Protein AF-A0A349GQT9-F1 (afdb_monomer)

Structure (mmCIF, N/CA/C/O backbone):
data_AF-A0A349GQT9-F1
#
_entry.id   AF-A0A349GQT9-F1
#
loop_
_atom_site.group_PDB
_atom_site.id
_atom_site.type_symbol
_atom_site.label_atom_id
_atom_site.label_alt_id
_atom_site.label_comp_id
_atom_site.label_asym_id
_atom_site.label_entity_id
_atom_site.label_seq_id
_atom_site.pdbx_PDB_ins_code
_atom_site.Cartn_x
_atom_site.Cartn_y
_atom_site.Cartn_z
_atom_site.occupancy
_atom_site.B_iso_or_equiv
_atom_site.auth_seq_id
_atom_site.auth_comp_id
_atom_site.auth_asym_id
_atom_site.auth_atom_id
_atom_site.pdbx_PDB_model_num
ATOM 1 N N . MET A 1 1 ? -12.398 -0.924 13.351 1.00 85.12 1 MET A N 1
ATOM 2 C CA . MET A 1 1 ? -11.383 -0.027 12.772 1.00 85.12 1 MET A CA 1
ATOM 3 C C . MET A 1 1 ? -10.922 0.880 13.892 1.00 85.12 1 MET A C 1
ATOM 5 O O . MET A 1 1 ? -11.747 1.622 14.404 1.00 85.12 1 MET A O 1
ATOM 9 N N . GLU A 1 2 ? -9.653 0.790 14.273 1.00 95.06 2 GLU A N 1
ATOM 10 C CA . GLU A 1 2 ? -9.037 1.670 15.270 1.00 95.06 2 GLU A CA 1
ATOM 11 C C . GLU A 1 2 ? -8.166 2.719 14.568 1.00 95.06 2 GLU A C 1
ATOM 13 O O . GLU A 1 2 ? -7.520 2.424 13.557 1.00 95.06 2 GLU A O 1
ATOM 18 N N . LYS A 1 3 ? -8.150 3.946 15.097 1.00 95.56 3 LYS A N 1
ATOM 19 C CA . LYS A 1 3 ? -7.284 5.038 14.635 1.00 95.56 3 LYS A CA 1
ATOM 20 C C . LYS A 1 3 ? -6.547 5.627 15.833 1.00 95.56 3 LYS A C 1
ATOM 22 O O . LYS A 1 3 ? -7.181 6.142 16.749 1.00 95.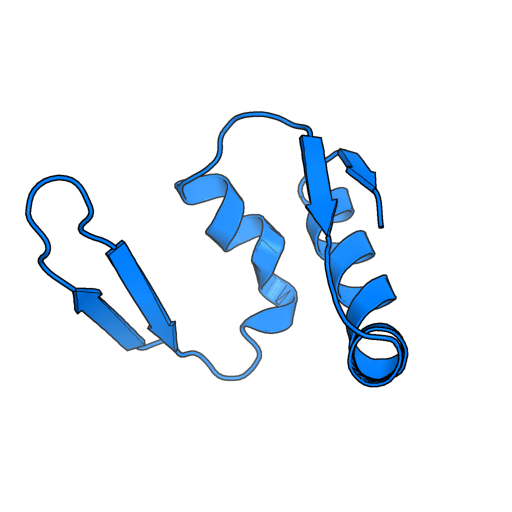56 3 LYS A O 1
ATOM 27 N N . LEU A 1 4 ? -5.220 5.610 15.780 1.00 97.19 4 LEU A N 1
ATOM 28 C CA . LEU A 1 4 ? -4.357 6.257 16.763 1.00 97.19 4 LEU A CA 1
ATOM 29 C C . LEU A 1 4 ? -3.718 7.497 16.137 1.00 97.19 4 LEU A C 1
ATOM 31 O O . LEU A 1 4 ? -3.005 7.386 15.143 1.00 97.19 4 LEU A O 1
ATOM 35 N N . HIS A 1 5 ? -3.979 8.666 16.715 1.00 96.19 5 HIS A N 1
ATOM 36 C CA . HIS A 1 5 ? -3.383 9.922 16.271 1.00 96.19 5 HIS A CA 1
ATOM 37 C C . HIS A 1 5 ? -2.074 10.188 17.021 1.00 96.19 5 HIS A C 1
ATOM 39 O O . HIS A 1 5 ? -2.071 10.245 18.251 1.00 96.19 5 HIS A O 1
ATOM 45 N N . ILE A 1 6 ? -0.974 10.363 16.288 1.00 97.06 6 ILE A N 1
ATOM 46 C CA . ILE A 1 6 ? 0.340 10.697 16.839 1.00 97.06 6 ILE A CA 1
ATOM 47 C C . ILE A 1 6 ? 0.594 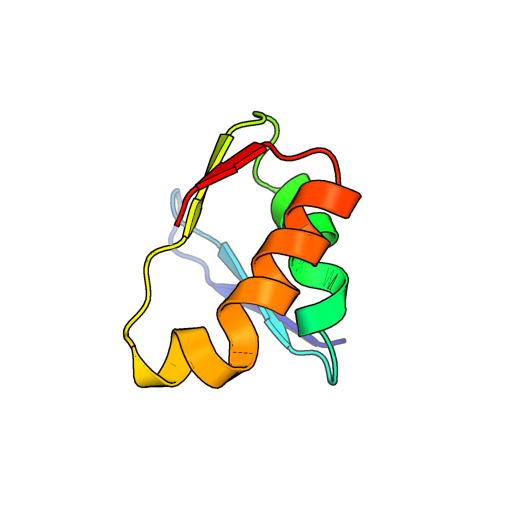12.186 16.615 1.00 97.06 6 ILE A C 1
ATOM 49 O O . ILE A 1 6 ? 0.709 12.632 15.473 1.00 97.06 6 ILE A O 1
ATOM 53 N N . ASN A 1 7 ? 0.691 12.942 17.708 1.00 95.69 7 ASN A N 1
ATOM 54 C CA . ASN A 1 7 ? 0.948 14.377 17.671 1.00 95.69 7 ASN A CA 1
ATOM 55 C C . ASN A 1 7 ? 2.459 14.654 17.633 1.00 95.69 7 ASN A C 1
ATOM 57 O O . ASN A 1 7 ? 3.162 14.395 18.608 1.00 95.69 7 ASN A O 1
ATOM 61 N N . LEU A 1 8 ? 2.938 15.180 16.506 1.00 95.69 8 LEU A N 1
ATOM 62 C CA . LEU A 1 8 ? 4.320 15.618 16.267 1.00 95.69 8 LEU A CA 1
ATOM 63 C C . LEU A 1 8 ? 4.326 17.022 15.644 1.00 95.69 8 LEU A C 1
ATOM 65 O O . LEU A 1 8 ? 5.118 17.298 14.740 1.00 95.69 8 LEU A O 1
ATOM 69 N N . GLU A 1 9 ? 3.382 17.871 16.066 1.00 92.50 9 GLU A N 1
ATOM 70 C CA . GLU A 1 9 ? 3.153 19.208 15.509 1.00 92.50 9 GLU A CA 1
ATOM 71 C C . GLU A 1 9 ? 2.922 19.132 13.987 1.00 92.50 9 GLU A C 1
ATOM 73 O O . GLU A 1 9 ? 1.947 18.519 13.539 1.00 92.50 9 GLU A O 1
ATOM 78 N N . GLU A 1 10 ? 3.829 19.682 13.177 1.00 91.56 10 GLU A N 1
ATOM 79 C CA . GLU A 1 10 ? 3.728 19.717 11.712 1.00 91.56 10 GLU A CA 1
ATOM 80 C C . GLU A 1 10 ? 3.796 18.335 11.042 1.00 91.56 10 GLU A C 1
ATOM 82 O O . GLU A 1 10 ? 3.391 18.184 9.889 1.00 91.56 10 GLU A O 1
ATOM 87 N N . LYS A 1 11 ? 4.305 17.312 11.741 1.00 92.69 11 LYS A N 1
ATOM 88 C CA . LYS A 1 11 ? 4.488 15.951 11.201 1.00 92.69 11 LYS A CA 1
ATOM 89 C C . LYS A 1 11 ? 3.538 14.928 11.811 1.00 92.69 11 LYS A C 1
A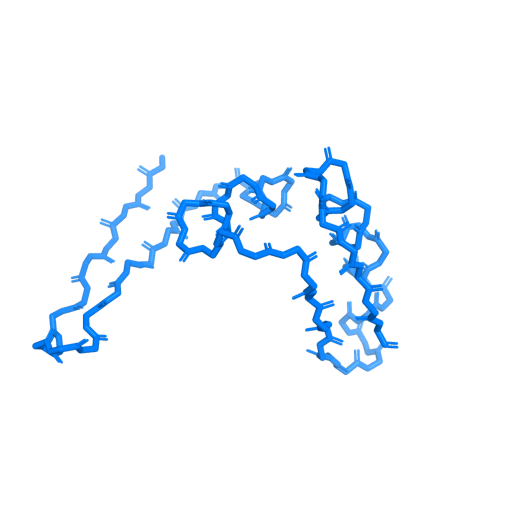TOM 91 O O . LYS A 1 11 ? 3.819 13.732 11.773 1.00 92.69 11 LYS A O 1
ATOM 96 N N . SER A 1 12 ? 2.437 15.389 12.393 1.00 95.50 12 SER A N 1
ATOM 97 C CA . SER A 1 12 ? 1.431 14.514 12.991 1.00 95.50 12 SER A CA 1
ATOM 98 C C . SER A 1 12 ? 0.817 13.568 11.952 1.00 95.50 12 SER A C 1
ATOM 100 O O . SER A 1 12 ? 0.567 13.961 10.811 1.00 95.50 12 SER A O 1
ATOM 102 N N . TYR A 1 13 ? 0.561 12.318 12.336 1.00 94.81 13 TYR A N 1
ATOM 103 C CA . TYR A 1 13 ? -0.017 11.305 11.447 1.00 94.81 13 TYR A CA 1
ATOM 104 C C . TYR A 1 13 ? -0.927 10.332 12.195 1.00 94.81 13 TYR A C 1
ATOM 106 O O . TYR A 1 13 ? -0.882 10.208 13.419 1.00 94.81 13 TYR A O 1
ATOM 114 N N . ASP A 1 14 ? -1.757 9.625 11.432 1.00 95.06 14 ASP A N 1
ATOM 115 C CA . ASP A 1 14 ? -2.668 8.612 11.950 1.00 95.06 14 ASP A CA 1
ATOM 116 C C . ASP A 1 14 ? -2.142 7.206 11.650 1.00 95.06 14 ASP A C 1
ATOM 118 O O . ASP A 1 14 ? -1.744 6.907 10.523 1.00 95.06 14 ASP A O 1
ATOM 122 N N . ILE A 1 15 ? -2.212 6.321 12.642 1.00 95.81 15 ILE A N 1
ATOM 123 C CA . ILE A 1 15 ? -2.019 4.879 12.477 1.00 95.81 15 ILE A CA 1
ATOM 124 C C . ILE A 1 15 ? -3.402 4.228 12.431 1.00 95.81 15 ILE A C 1
ATOM 126 O O . ILE A 1 15 ? -4.172 4.319 13.388 1.00 95.81 15 ILE A O 1
ATOM 130 N N . PHE A 1 16 ? -3.717 3.566 11.318 1.00 95.25 16 PHE A N 1
ATOM 131 C CA . PHE A 1 16 ? -4.968 2.830 11.137 1.00 95.25 16 PHE A CA 1
ATOM 132 C C . PHE A 1 16 ? -4.746 1.339 11.392 1.00 95.25 16 PHE A C 1
ATOM 134 O O . PHE A 1 16 ? -3.864 0.733 10.785 1.00 95.25 16 PHE A O 1
ATOM 141 N N . ILE A 1 17 ? -5.561 0.741 12.264 1.00 95.75 17 ILE A N 1
ATOM 142 C CA . ILE A 1 17 ? -5.476 -0.679 12.620 1.00 95.75 17 ILE A CA 1
ATOM 143 C C . ILE A 1 17 ? -6.829 -1.333 12.353 1.00 95.75 17 ILE A C 1
ATOM 145 O O . ILE A 1 17 ? -7.842 -1.042 12.995 1.00 95.75 17 ILE A O 1
ATOM 149 N N . GLU A 1 18 ? -6.854 -2.232 11.376 1.00 95.88 18 GLU A N 1
ATOM 150 C CA . GLU A 1 18 ? -8.060 -2.950 10.984 1.00 95.88 18 GLU A CA 1
ATOM 151 C C . GLU A 1 18 ? -7.712 -4.315 10.384 1.00 95.88 18 GLU A C 1
ATOM 153 O O . GLU A 1 18 ? -6.775 -4.463 9.594 1.00 95.88 18 GLU A O 1
ATOM 158 N N . LYS A 1 19 ? -8.475 -5.345 10.763 1.00 96.62 19 LYS A N 1
ATOM 159 C CA . LYS A 1 19 ? -8.317 -6.686 10.199 1.00 96.62 19 LYS A CA 1
ATOM 160 C C . LYS A 1 19 ? 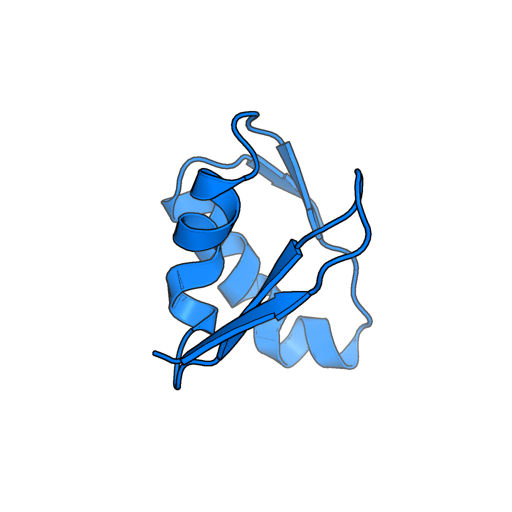-8.664 -6.642 8.711 1.00 96.62 19 LYS A C 1
ATOM 162 O O . LYS A 1 19 ? -9.784 -6.308 8.352 1.00 96.62 19 LYS A O 1
ATOM 167 N N . GLY A 1 20 ? -7.714 -7.022 7.860 1.00 94.88 20 GLY A N 1
ATOM 168 C CA . GLY A 1 20 ? -7.907 -7.008 6.408 1.00 94.88 20 GLY A CA 1
ATOM 169 C C . GLY A 1 20 ? -7.649 -5.656 5.738 1.00 94.88 20 GLY A C 1
ATOM 170 O O . GLY A 1 20 ? -7.840 -5.562 4.533 1.00 94.88 20 GLY A O 1
ATOM 171 N N . ILE A 1 21 ? -7.130 -4.649 6.457 1.00 95.44 21 ILE A N 1
ATOM 172 C CA . ILE A 1 21 ? -6.861 -3.297 5.919 1.00 95.44 21 ILE A CA 1
ATOM 173 C C . ILE A 1 21 ? -6.019 -3.284 4.633 1.00 95.44 21 ILE A C 1
ATOM 175 O O . ILE A 1 21 ? -6.113 -2.363 3.827 1.00 95.44 21 ILE A O 1
ATOM 179 N N . PHE A 1 22 ? -5.222 -4.331 4.408 1.00 95.19 22 PHE A N 1
ATOM 180 C CA . PHE A 1 22 ? -4.374 -4.467 3.229 1.00 95.19 22 PHE A CA 1
ATOM 181 C C . PHE A 1 22 ? -5.153 -4.442 1.900 1.00 95.19 22 PHE A C 1
ATOM 183 O O . PHE A 1 22 ? -4.612 -4.016 0.886 1.00 95.19 22 PHE A O 1
ATOM 190 N N . SER A 1 23 ? -6.419 -4.878 1.875 1.00 93.94 23 SER A N 1
ATOM 191 C CA . SER A 1 23 ? -7.258 -4.793 0.666 1.00 93.94 23 SER A CA 1
ATOM 192 C C . SER A 1 23 ? -7.819 -3.395 0.401 1.00 93.94 23 SER A C 1
ATOM 194 O O . SER A 1 23 ? -8.494 -3.199 -0.599 1.00 93.94 23 SER A O 1
ATOM 196 N N . GLU A 1 24 ? -7.553 -2.425 1.272 1.00 94.69 24 GLU A N 1
ATOM 197 C CA . GLU A 1 24 ? -8.082 -1.061 1.189 1.00 94.69 24 GLU A CA 1
ATOM 198 C C . GLU A 1 24 ? -6.952 -0.014 1.142 1.00 94.69 24 GLU A C 1
ATOM 200 O O . GLU A 1 24 ? -7.198 1.182 1.307 1.00 94.69 24 GLU A O 1
ATOM 205 N N . VAL A 1 25 ? -5.697 -0.429 0.936 1.00 95.31 25 VAL A N 1
ATOM 206 C CA . VAL A 1 25 ? -4.517 0.450 1.024 1.00 95.31 25 VAL A CA 1
ATOM 207 C C . VAL A 1 25 ? -4.630 1.660 0.096 1.00 95.31 25 VAL A C 1
ATOM 209 O O . VAL A 1 25 ? -4.436 2.790 0.550 1.00 95.31 25 VAL A O 1
ATOM 212 N N . GLY A 1 26 ? -5.022 1.463 -1.164 1.00 95.06 26 GLY A N 1
ATOM 213 C CA . GLY A 1 26 ? -5.222 2.548 -2.126 1.00 95.06 26 GLY A CA 1
ATOM 214 C C . GLY A 1 26 ? -6.248 3.577 -1.649 1.00 95.06 26 GLY A C 1
ATOM 215 O O . GLY A 1 26 ? -6.007 4.783 -1.730 1.00 95.06 26 GLY A O 1
ATOM 216 N N . LYS A 1 27 ? -7.351 3.127 -1.040 1.00 94.38 27 LYS A N 1
ATOM 217 C CA . LYS A 1 27 ? -8.373 4.005 -0.453 1.00 94.38 27 LYS A CA 1
ATOM 218 C C . LYS A 1 27 ? -7.815 4.841 0.694 1.00 94.38 27 LYS A C 1
ATOM 220 O O . LYS A 1 27 ? -8.111 6.035 0.751 1.00 94.38 27 LYS A O 1
ATOM 225 N N . TYR A 1 28 ? -7.015 4.273 1.598 1.00 94.75 28 TYR A N 1
ATOM 226 C CA . TYR A 1 28 ? -6.404 5.055 2.683 1.00 94.75 28 TYR A CA 1
ATOM 227 C C . TYR A 1 28 ? -5.361 6.042 2.158 1.00 94.75 28 TYR A C 1
ATOM 229 O O . TYR A 1 28 ? -5.388 7.208 2.550 1.00 94.75 28 TYR A O 1
ATOM 237 N N . ILE A 1 29 ? -4.512 5.624 1.216 1.00 95.38 29 ILE A N 1
ATOM 238 C CA . ILE A 1 29 ? -3.517 6.505 0.594 1.00 95.38 29 ILE A CA 1
ATOM 239 C C . ILE A 1 29 ? -4.199 7.672 -0.129 1.00 95.38 29 ILE A C 1
ATOM 241 O O . ILE A 1 29 ? -3.756 8.810 0.011 1.00 95.38 29 ILE A O 1
ATOM 245 N N . SER A 1 30 ? -5.338 7.447 -0.790 1.00 94.00 30 SE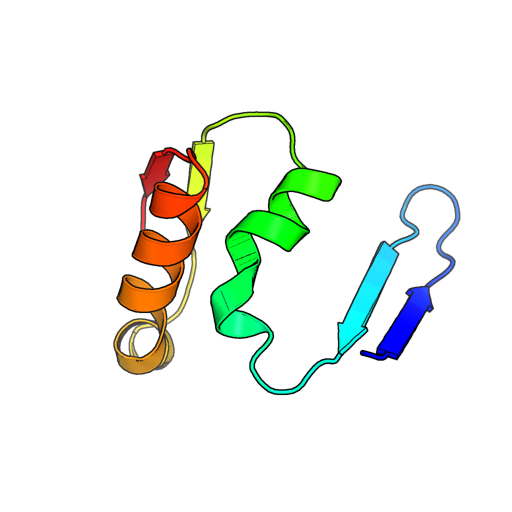R A N 1
ATOM 246 C CA . SER A 1 30 ? -6.095 8.508 -1.473 1.00 94.00 30 SER A CA 1
ATOM 247 C C . SER A 1 30 ? -6.591 9.626 -0.575 1.00 94.00 30 SER A C 1
ATOM 249 O O . SER A 1 30 ? -6.831 10.740 -1.049 1.00 94.00 30 SER A O 1
ATOM 251 N N . LYS A 1 31 ? -6.697 9.390 0.734 1.00 93.06 31 LYS A N 1
ATOM 252 C CA . LYS A 1 31 ? -7.064 10.433 1.694 1.00 93.06 31 LYS A CA 1
ATOM 253 C C . LYS A 1 31 ? -5.930 11.440 1.885 1.00 93.06 31 LYS A C 1
ATOM 255 O O . LYS A 1 31 ? -6.224 12.625 2.011 1.00 93.06 31 LYS A O 1
ATOM 260 N N . VAL A 1 32 ? -4.674 10.992 1.821 1.00 92.56 32 VAL A N 1
ATOM 261 C CA . VAL A 1 32 ? -3.478 11.794 2.144 1.00 92.56 32 V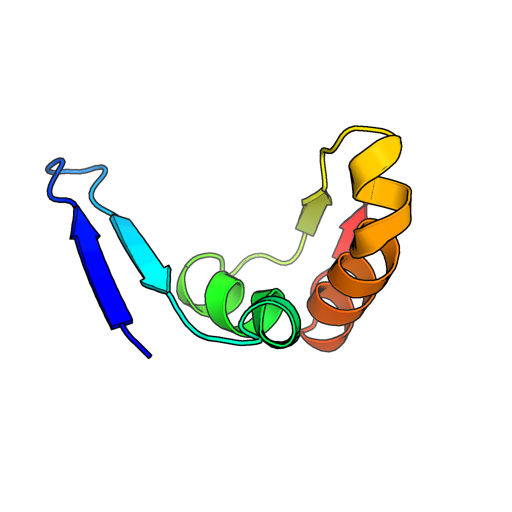AL A CA 1
ATOM 262 C C . VAL A 1 32 ? -2.643 12.182 0.918 1.00 92.56 32 VAL A C 1
ATOM 264 O O . VAL A 1 32 ? -1.989 13.220 0.925 1.00 92.56 32 VAL A O 1
ATOM 267 N N . TYR A 1 33 ? -2.690 11.401 -0.164 1.00 94.56 33 TYR A N 1
ATOM 268 C CA . TYR A 1 33 ? -1.908 11.617 -1.379 1.00 94.56 33 TYR A CA 1
ATOM 269 C C . TYR A 1 33 ? -2.816 11.732 -2.608 1.00 94.56 33 TYR A C 1
ATOM 271 O O . TYR A 1 33 ? -3.463 10.772 -3.027 1.00 94.56 33 TYR A O 1
ATOM 279 N N . LYS A 1 34 ? -2.858 12.934 -3.196 1.00 90.88 34 LYS A N 1
ATOM 280 C CA . LYS A 1 34 ? -3.776 13.297 -4.297 1.00 90.88 34 LYS A CA 1
ATOM 281 C C . LYS A 1 34 ? -3.151 13.256 -5.697 1.00 90.88 34 LYS A C 1
ATOM 283 O O . LYS A 1 34 ? -3.844 13.479 -6.685 1.00 90.88 34 LYS A O 1
ATOM 288 N N . LYS A 1 35 ? -1.842 13.017 -5.799 1.00 92.88 35 LYS A N 1
ATOM 289 C CA . LYS A 1 35 ? -1.152 12.827 -7.089 1.00 92.88 35 LYS A CA 1
ATOM 290 C C . LYS A 1 35 ? -1.323 11.372 -7.554 1.00 92.88 35 LYS A C 1
ATOM 292 O O . LYS A 1 35 ? -1.970 10.589 -6.878 1.00 92.88 35 LYS A O 1
ATOM 297 N N . LYS A 1 36 ? -0.754 11.006 -8.710 1.00 92.25 36 LYS A N 1
ATOM 298 C CA . LYS A 1 36 ? -1.027 9.707 -9.356 1.00 92.25 36 LYS A CA 1
ATOM 299 C C . LYS A 1 36 ? 0.091 8.666 -9.292 1.00 92.25 36 LYS A C 1
ATOM 301 O O . LYS A 1 36 ? -0.196 7.509 -9.549 1.00 92.25 36 LYS A O 1
ATOM 306 N N . LYS A 1 37 ? 1.342 9.033 -9.000 1.00 97.19 37 LYS A N 1
ATOM 307 C CA . LYS A 1 37 ? 2.489 8.112 -9.121 1.00 97.19 37 LYS A CA 1
ATOM 308 C C . LYS A 1 37 ? 2.962 7.622 -7.758 1.00 97.19 37 LYS A C 1
ATOM 310 O O . LYS A 1 37 ? 3.227 8.445 -6.887 1.00 97.19 37 LYS A O 1
ATOM 315 N N . ILE A 1 38 ? 3.104 6.311 -7.598 1.00 96.94 38 ILE A N 1
ATOM 316 C CA . ILE A 1 38 ? 3.594 5.673 -6.371 1.00 96.94 38 ILE A CA 1
ATOM 317 C C . ILE A 1 38 ? 4.696 4.679 -6.745 1.00 96.94 38 ILE A C 1
ATOM 319 O O . ILE A 1 38 ? 4.560 3.949 -7.721 1.00 96.94 38 ILE A O 1
ATOM 323 N N . VAL A 1 39 ? 5.779 4.654 -5.969 1.00 97.44 39 VAL A N 1
ATOM 324 C CA . VAL A 1 39 ? 6.824 3.626 -6.067 1.00 97.44 39 VAL A CA 1
ATOM 325 C C . VAL A 1 39 ? 6.755 2.770 -4.808 1.00 97.44 39 VAL A C 1
ATOM 327 O O . VAL A 1 39 ? 6.722 3.313 -3.703 1.00 97.44 39 VAL A O 1
ATOM 330 N N . VAL A 1 40 ? 6.700 1.451 -4.973 1.00 96.88 40 VAL A N 1
ATOM 331 C CA . VAL A 1 40 ? 6.703 0.477 -3.879 1.00 96.88 40 VAL A CA 1
ATOM 332 C C . VAL A 1 40 ? 8.132 -0.008 -3.668 1.00 96.88 40 VAL A C 1
ATOM 334 O O . VAL A 1 40 ? 8.770 -0.467 -4.603 1.00 96.88 40 VAL A O 1
ATOM 337 N N . VAL A 1 41 ? 8.631 0.087 -2.435 1.00 97.62 41 VAL A N 1
ATOM 338 C CA . VAL A 1 41 ? 9.965 -0.401 -2.057 1.00 97.62 41 VAL A CA 1
ATOM 339 C C . VAL A 1 41 ? 9.798 -1.445 -0.960 1.00 97.62 41 VAL A C 1
ATOM 341 O O . VAL A 1 41 ? 9.184 -1.168 0.070 1.00 97.62 41 VAL A O 1
ATOM 344 N N . THR A 1 42 ? 10.319 -2.649 -1.183 1.00 97.44 42 THR A N 1
ATOM 345 C CA . THR A 1 42 ? 10.231 -3.768 -0.236 1.00 97.44 42 THR A CA 1
ATOM 346 C C . THR A 1 42 ? 11.359 -4.778 -0.475 1.00 97.44 42 THR A C 1
ATOM 348 O O . THR A 1 42 ? 12.077 -4.679 -1.470 1.00 97.44 42 THR A O 1
ATOM 351 N N . ASP A 1 43 ? 11.547 -5.730 0.439 1.00 98.06 43 ASP A N 1
ATOM 352 C CA . ASP A 1 43 ? 12.490 -6.834 0.252 1.00 98.06 43 ASP A CA 1
ATOM 353 C C . ASP A 1 43 ? 11.856 -8.015 -0.504 1.00 98.06 43 ASP A C 1
ATOM 355 O O . ASP A 1 43 ? 10.638 -8.117 -0.661 1.00 98.06 43 ASP A O 1
ATOM 359 N N . THR A 1 44 ? 12.693 -8.946 -0.957 1.00 98.19 44 THR A N 1
ATOM 360 C CA . THR A 1 44 ? 12.273 -10.075 -1.799 1.00 98.19 44 THR A CA 1
ATOM 361 C C . THR A 1 44 ? 11.323 -11.053 -1.106 1.00 98.19 44 THR A C 1
ATOM 363 O O . THR A 1 44 ? 10.503 -11.686 -1.775 1.00 98.19 44 THR A O 1
ATOM 366 N N . ASN A 1 45 ? 11.388 -11.192 0.221 1.00 98.19 45 ASN A N 1
ATOM 367 C CA . ASN A 1 45 ? 10.507 -12.099 0.955 1.00 98.19 45 ASN A CA 1
ATOM 368 C C . ASN A 1 45 ? 9.101 -1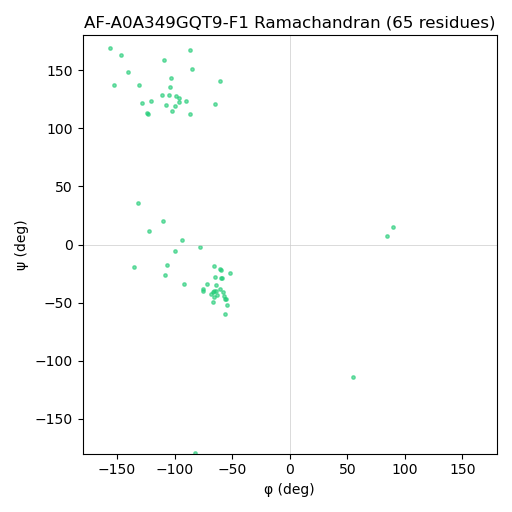1.512 1.080 1.00 98.19 45 ASN A C 1
ATOM 370 O O . ASN A 1 45 ? 8.116 -12.240 0.938 1.00 98.19 45 ASN A O 1
ATOM 374 N N . VAL A 1 46 ? 9.010 -10.205 1.331 1.00 97.81 46 VAL A N 1
ATOM 375 C CA . VAL A 1 46 ? 7.739 -9.488 1.479 1.00 97.81 46 VAL A CA 1
ATOM 376 C C . VAL A 1 46 ? 7.072 -9.261 0.120 1.00 97.81 46 VAL A C 1
ATOM 378 O O . VAL A 1 46 ? 5.856 -9.451 0.023 1.00 97.81 46 VAL A O 1
ATOM 381 N N . ASP A 1 47 ? 7.839 -8.966 -0.942 1.00 97.94 47 ASP A N 1
ATOM 382 C CA . ASP A 1 47 ? 7.302 -8.828 -2.309 1.00 97.94 47 ASP A CA 1
ATOM 383 C C . ASP A 1 47 ? 6.530 -10.083 -2.728 1.00 97.94 47 ASP A C 1
ATOM 385 O O . ASP A 1 47 ? 5.374 -9.998 -3.143 1.00 97.94 47 ASP A O 1
ATOM 389 N N . ARG A 1 48 ? 7.112 -11.268 -2.497 1.00 97.44 48 ARG A N 1
ATOM 390 C CA . ARG A 1 48 ? 6.492 -12.555 -2.851 1.00 97.44 48 ARG A CA 1
ATOM 391 C C . ARG A 1 48 ? 5.141 -12.791 -2.168 1.00 97.44 48 ARG A C 1
ATOM 393 O O . ARG A 1 48 ? 4.315 -13.535 -2.689 1.00 97.44 48 ARG A O 1
ATOM 400 N N . LEU A 1 49 ? 4.925 -12.216 -0.986 1.00 97.31 49 LEU A N 1
ATOM 401 C CA . LEU A 1 49 ? 3.695 -12.405 -0.213 1.00 97.31 49 LEU A CA 1
ATOM 402 C C . LEU A 1 49 ? 2.637 -11.336 -0.515 1.00 97.31 49 LEU A C 1
ATOM 404 O O . LEU A 1 49 ? 1.441 -11.631 -0.468 1.00 97.31 49 LEU A O 1
ATOM 408 N N . TYR A 1 50 ? 3.061 -10.100 -0.791 1.00 96.94 50 TYR A N 1
ATOM 409 C CA . TYR A 1 50 ? 2.173 -8.936 -0.748 1.00 96.94 50 TYR A CA 1
ATOM 410 C C . TYR A 1 50 ? 2.302 -7.975 -1.930 1.00 96.94 50 TYR A C 1
ATOM 412 O O . TYR A 1 50 ? 1.373 -7.196 -2.154 1.00 96.94 50 TYR A O 1
ATOM 420 N N . GLY A 1 51 ? 3.408 -8.017 -2.676 1.00 97.12 51 GLY A N 1
ATOM 421 C CA . GLY A 1 51 ? 3.753 -7.037 -3.705 1.00 97.12 51 GLY A CA 1
ATOM 422 C C . GLY A 1 51 ? 2.672 -6.903 -4.768 1.00 97.12 51 GLY A C 1
ATOM 423 O O . GLY A 1 51 ? 2.052 -5.848 -4.896 1.00 97.12 51 GLY A O 1
ATOM 424 N N . ASP A 1 52 ? 2.353 -7.996 -5.458 1.00 96.69 52 ASP A N 1
ATOM 425 C CA . ASP A 1 52 ? 1.381 -7.968 -6.558 1.00 96.69 52 ASP A CA 1
ATOM 426 C C . ASP A 1 52 ? -0.032 -7.593 -6.078 1.00 96.69 52 ASP A C 1
ATOM 428 O O . ASP A 1 52 ? -0.765 -6.870 -6.755 1.00 96.69 52 ASP A O 1
ATOM 432 N N . LYS A 1 53 ? -0.408 -8.018 -4.863 1.00 96.62 53 LYS A N 1
ATOM 433 C CA . LYS A 1 53 ? -1.692 -7.647 -4.251 1.00 96.62 53 LYS A CA 1
ATOM 434 C C . LYS A 1 53 ? -1.762 -6.147 -3.951 1.00 96.62 53 LYS A C 1
ATOM 436 O O . LYS A 1 53 ? -2.815 -5.544 -4.153 1.00 96.62 53 LYS A O 1
ATOM 441 N N . LEU A 1 54 ? -0.669 -5.554 -3.468 1.00 97.31 54 LEU A N 1
ATOM 442 C CA . LEU A 1 54 ? -0.582 -4.119 -3.204 1.00 97.31 54 LEU A CA 1
ATOM 443 C C . LEU A 1 54 ? -0.653 -3.316 -4.499 1.00 97.31 54 LEU A C 1
ATOM 445 O O . LEU A 1 54 ? -1.452 -2.388 -4.589 1.00 97.31 54 LEU A O 1
ATOM 449 N N . ILE A 1 55 ? 0.150 -3.697 -5.493 1.00 97.50 55 ILE A N 1
ATOM 450 C CA . ILE A 1 55 ? 0.188 -3.049 -6.807 1.00 97.50 55 ILE A CA 1
ATOM 451 C C . ILE A 1 55 ? -1.209 -3.024 -7.416 1.00 97.50 55 ILE A C 1
ATOM 453 O O . ILE A 1 55 ? -1.732 -1.945 -7.694 1.00 97.50 55 ILE A O 1
ATOM 457 N N . LYS A 1 56 ? -1.872 -4.184 -7.481 1.00 96.88 56 LYS A N 1
ATOM 458 C CA . LYS A 1 56 ? -3.239 -4.281 -7.991 1.00 96.88 56 LYS A CA 1
ATOM 459 C C . LYS A 1 56 ? -4.206 -3.373 -7.227 1.00 96.88 56 LYS A C 1
ATOM 461 O O . LYS A 1 56 ? -5.012 -2.683 -7.836 1.00 96.88 56 LYS A O 1
ATOM 466 N N . ASN A 1 57 ? -4.123 -3.335 -5.897 1.00 96.50 57 ASN A N 1
ATOM 467 C CA . ASN A 1 57 ? -5.006 -2.493 -5.089 1.00 96.50 57 ASN A CA 1
ATOM 468 C C . ASN A 1 57 ? -4.815 -0.987 -5.345 1.00 96.50 57 ASN A C 1
ATOM 470 O O . ASN A 1 57 ? -5.787 -0.229 -5.393 1.00 96.50 57 ASN A O 1
ATOM 474 N N . LEU A 1 58 ? -3.565 -0.550 -5.506 1.00 96.69 58 LEU A N 1
ATOM 475 C CA . LEU A 1 58 ? -3.231 0.834 -5.836 1.00 96.69 58 LEU A CA 1
ATOM 476 C C . LEU A 1 58 ? -3.736 1.200 -7.239 1.00 96.69 58 LEU A C 1
ATOM 478 O O . LEU A 1 58 ? -4.357 2.248 -7.415 1.00 96.69 58 LEU A O 1
ATOM 482 N N . GLU A 1 59 ? -3.520 0.330 -8.221 1.00 96.00 59 GLU A N 1
ATOM 483 C CA . GLU A 1 59 ? -3.949 0.544 -9.607 1.00 96.00 59 GLU A CA 1
ATOM 484 C C . GLU A 1 59 ? -5.472 0.551 -9.754 1.00 96.00 59 GLU A C 1
ATOM 486 O O . GLU A 1 59 ? -6.013 1.453 -10.394 1.00 96.00 59 GLU A O 1
ATOM 491 N N . ASP A 1 60 ? -6.174 -0.352 -9.060 1.00 95.62 60 ASP A N 1
ATOM 492 C CA . ASP A 1 60 ? -7.643 -0.376 -8.978 1.00 95.62 60 ASP A CA 1
ATOM 493 C C . ASP A 1 60 ? -8.203 0.934 -8.371 1.00 95.62 60 ASP A C 1
ATOM 495 O O . ASP A 1 60 ? -9.351 1.303 -8.618 1.00 95.62 60 ASP A O 1
ATOM 499 N N . THR A 1 61 ? -7.385 1.678 -7.612 1.00 94.56 61 THR A N 1
ATOM 500 C CA . THR A 1 61 ? -7.736 2.995 -7.043 1.00 94.56 61 THR A CA 1
ATOM 501 C C . THR A 1 61 ? -7.306 4.174 -7.940 1.00 94.56 61 THR A C 1
ATOM 503 O O . THR A 1 61 ? -7.482 5.339 -7.582 1.00 94.56 61 THR A O 1
ATOM 506 N N . GLY A 1 62 ? -6.764 3.904 -9.131 1.00 94.81 62 GLY A N 1
ATOM 507 C CA . GLY A 1 62 ? -6.399 4.917 -10.126 1.00 94.81 62 GLY A CA 1
ATOM 508 C C . GLY A 1 62 ? -4.972 5.463 -10.010 1.00 94.81 62 GLY A C 1
ATOM 509 O O . GLY A 1 62 ? -4.666 6.503 -10.606 1.00 94.81 62 GLY A O 1
ATOM 510 N N . TYR A 1 63 ? -4.098 4.790 -9.257 1.00 97.00 63 TYR A N 1
ATOM 511 C CA . TYR A 1 63 ? -2.674 5.116 -9.210 1.00 97.00 63 TYR A CA 1
ATOM 512 C C . TYR A 1 63 ? -1.896 4.440 -10.339 1.00 97.00 63 TYR A C 1
ATOM 514 O O . TYR A 1 63 ? -2.230 3.356 -10.799 1.00 97.00 63 TYR A O 1
ATOM 522 N N . THR A 1 64 ? -0.812 5.079 -10.763 1.00 97.62 64 THR A N 1
ATOM 523 C CA . THR A 1 64 ? 0.238 4.465 -11.574 1.00 97.62 64 THR A CA 1
ATOM 524 C C . THR A 1 64 ? 1.352 4.023 -10.641 1.00 97.62 64 THR A C 1
ATOM 526 O O . THR A 1 64 ? 1.904 4.853 -9.907 1.00 97.62 64 THR A O 1
ATOM 529 N N . THR A 1 65 ? 1.681 2.737 -10.669 1.00 96.94 65 THR A N 1
ATOM 530 C CA . THR A 1 65 ? 2.662 2.153 -9.757 1.00 96.94 65 THR A CA 1
ATOM 531 C C . THR A 1 65 ? 3.958 1.767 -10.467 1.00 96.94 65 THR A C 1
ATOM 53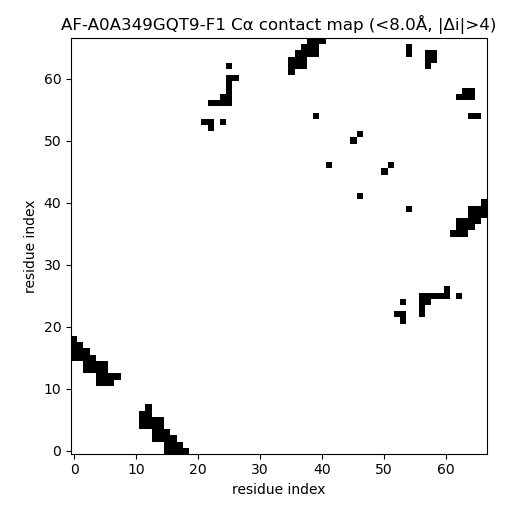3 O O . THR A 1 65 ? 3.998 1.604 -11.686 1.00 96.94 65 THR A O 1
ATOM 536 N N . ALA A 1 66 ? 5.031 1.658 -9.691 1.00 95.38 66 ALA A N 1
ATOM 537 C CA . ALA A 1 66 ? 6.269 0.986 -10.065 1.00 95.38 66 ALA A CA 1
ATOM 538 C C . ALA A 1 66 ? 6.788 0.220 -8.840 1.00 95.38 66 ALA A C 1
ATOM 540 O O . ALA A 1 66 ? 6.566 0.670 -7.710 1.00 95.38 66 ALA A O 1
ATOM 541 N N . LYS A 1 67 ? 7.465 -0.907 -9.061 1.00 87.94 67 LYS A N 1
ATOM 542 C CA . LYS A 1 67 ? 8.180 -1.666 -8.029 1.00 87.94 67 LYS A CA 1
ATOM 543 C C . LYS A 1 67 ? 9.630 -1.872 -8.441 1.00 87.94 67 LYS A C 1
ATOM 545 O O . LYS A 1 67 ? 9.851 -2.007 -9.667 1.00 87.94 67 LYS A O 1
#

Solvent-accessible surface area (backbone atoms only — not comparable to full-atom values): 4210 Å² total; per-residue (Å²): 123,48,76,49,79,46,87,54,76,96,70,46,50,76,48,79,50,51,95,72,47,75,80,44,48,31,64,59,45,52,77,80,47,85,75,49,78,48,76,57,85,79,55,77,74,55,36,79,76,43,38,68,64,47,52,50,42,30,41,78,63,69,36,48,76,49,115

Secondary structure (DSSP, 8-state):
-EEEEE--GGG-EEEEE-TTGGGGHHHHHHHH--SSEEE----HHHIIIIIHHHHHHHHHTT-EEE-

Radius of gyration: 13.19 Å; Cα contacts (8 Å, |Δi|>4): 68; chains: 1; bounding box: 24×32×29 Å

Foldseek 3Di:
DDWDWDDPPVPIDIDDDDDPCLLCVLVVVVVPDVDAEDEDDDDPVVCVVRVVSNCVSNVVSRHDYHD

Mean predicted aligned error: 2.96 Å

pLDDT: mean 95.44, std 2.3, range [85.12, 98.19]

Sequence (67 aa):
MEKLHINLEEKSYDIFIEKGIFSEVGKYISKVYKKKKIVVVTDTNVDRLYGDKLIKNLEDTGYTTAK

Nearest PDB structures (foldseek):
  7w9y-assembly1_B  TM=7.293E-01  e=3.255E-01  Bacillus spizizenii ATCC 6633 = JCM 2499
  8apo-assembly1_Am  TM=6.836E-01  e=3.485E-01  Polytomella magna
  7w9z-assembly1_B  TM=7.408E-01  e=5.253E-01  Bacillus spizizenii ATCC 6633 = JCM 2499
  7w9x-assembly1_A  TM=6.449E-01  e=3.255E-01  Bacillus spizizenii ATCC 6633 = JCM 2499

=== Feature glossary ===
Legend for the data blocks above and below:

— What the protein is —

The amino-acid sequence is the protein's primary structure: the linear order of residues from the N-terminus to the C-terminus, written in one-letter code. Everything else here — the 3D coordinates, the secondary structure, the domain annotations — is ultimately a consequence of this string.

Functional annotations link the protein to curated databases. InterPro entries identify conserved domains and families by matching the sequence against member-database signatures (Pfam, PROSITE, CDD, …). Gene Ontology (GO) terms describe molecular function, biological process, and cellular component in a controlled vocabulary. CATH places the structure in a hierarchical fold classification (Class/Architecture/Topology/Homologous-superfamily). The organism is the source species.

— Where its atoms are —

Atomic coordinates in PDBx/mmCIF format — the same representation the Protein Data Bank distributes. Each line of the _atom_site loop places one backbone atom in Cartesian space (units: ångströms, origin: arbitrary).

The six renders are orthographic views along the three Cartesian axes in both directions. Representation (cartoon, sticks, or surface) and color scheme (sequence-rainbow or by-chain) vary across proteins so the training set covers all the common visualization conventions.

— Local backbone conformation —

Eight-state secondary structure (DSSP): H is the canonical α-helix, G the tighter 3₁₀-helix, I the wider π-helix; E/B are β-structure, T and S are turns and bends, and '-' is everything else. DSSP derives these from the pattern of main-chain N–H···O=C hydrogen bonds, not from the sequence.

Three-state secondary structure (P-SEA) collapses the eight DSSP classes into helix (a), strand (b), and coil (c). P-SEA assigns these from Cα geometry alone — distances and angles — without requiring backbone oxygens, so it works on any Cα trace.

φ (phi) and ψ (psi) are the two rotatable backbone dihedrals per residue: φ is the C(i-1)–N–Cα–C torsion, ψ is the N–Cα–C–N(i+1) torsion, both in degrees on (−180°, 180°]. α-helical residues cluster near (−60°, −45°); β-strand residues near (−120°, +130°). A Ramachandran plot is simply a scatter of (φ, ψ) for every residue.

— Global shape and packing —

The geometric summary reports three shape descriptors. Rg (radius of gyration) measures how spread out the Cα atoms are about their centre of mass; compact globular proteins have small Rg, elongated or unfolded ones large. Cα contacts (<8 Å, |i−j|>4) count long-range residue pairs in spatial proximity — high for tightly packed folds, near zero for rods or random coil. The bounding-box extents give the protein's footprint along x, y, z in Å.

SASA measures how much of the protein is reachable by solvent. It is computed by rolling a water-sized probe over the atomic surface and summing the exposed area (Å²). Per-residue SASA distinguishes core (buried, low SASA) from surface (exposed, high SASA) residues; total SASA is a whole-molecule size measure.

Plot images: a contact map (which residues are close in 3D, as an N×N binary image), a Ramachandran scatter (backbone torsion angles, 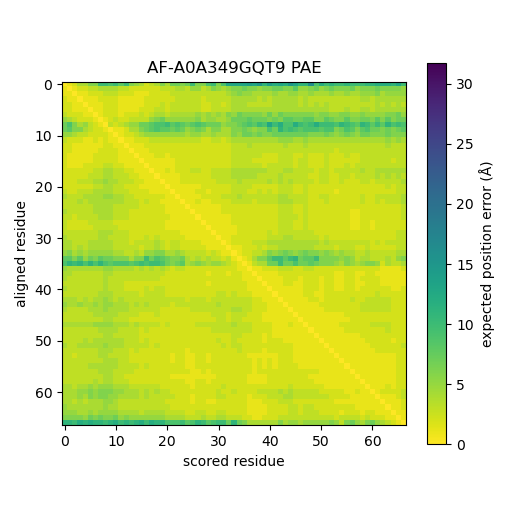revealing secondary-structure composition at a glance), and — for AlphaFold structures — a PAE heatmap (pairwise prediction confidence).

— Structural neighborhood —

A 3Di character summarizes, for each residue, the relative orientation of the Cα frame of its nearest spatial neighbor. Because it encodes fold topology rather than chemistry, 3Di alignments detect remote structural similarity that sequence alignment misses.

The Foldseek neighbor list gives the closest experimentally determined structures in the PDB, ranked by structural alignment. TM-score near 1 means near-identical fold; near 0.3 means only rough topology match. This is how one finds what a novel AlphaFold prediction most resembles in the solved-structure universe.

— Confidence and disorder —

For AlphaFold models, the B-factor field carries pLDDT — the model's own estimate of local accuracy on a 0–100 scale. Regions with pLDDT<50 should be treated as essentially unmodeled; they often correspond to intrinsically disordered segments.

Crystallographic B-factors measure how much each atom's electron density is smeared out, in Å². They rise in mobile loops and surface residues and fall in the buried interior. In AlphaFold models this column is repurposed to hold pLDDT instead.

Predicted Aligned Error (PAE) is an AlphaFold confidence matrix: entry (i, j) is the expected error in the position of residue j, in ångströms, when the prediction is superimposed on the true structure at residue i. Low PAE within a block of residues means that block is internally rigid and well-predicted; high PAE between two blocks means their relative placement is uncertain even if each block individually is confident.